Protein AF-A0AAW6ELV4-F1 (afdb_monomer)

Solvent-accessible surface area (backbone atoms only — not comparable to full-atom values): 6110 Å² total; per-residue (Å²): 134,74,73,68,63,58,59,57,54,64,64,67,69,55,87,86,68,94,67,94,64,102,59,66,62,65,60,56,50,49,55,52,48,55,55,52,48,54,53,52,52,49,48,41,59,71,45,50,44,52,53,51,45,54,54,43,51,51,52,42,54,51,45,51,53,47,37,53,52,38,36,75,74,69,73,50,74,71,57,65,68,49,52,54,46,51,53,50,43,54,48,55,71,48,40,73,75,54,62,64,75,79,104

Radius of gyration: 25.51 Å; Cα contacts (8 Å, |Δi|>4): 32; chains: 1; bounding box: 43×53×67 Å

Structure (mmCIF, N/CA/C/O backbone):
data_AF-A0AAW6ELV4-F1
#
_entry.id   AF-A0AAW6ELV4-F1
#
loop_
_atom_site.group_PDB
_atom_site.id
_atom_site.type_symbol
_atom_site.label_atom_id
_atom_site.label_alt_id
_atom_site.label_comp_id
_atom_site.label_asym_id
_atom_site.label_entity_id
_atom_site.label_seq_id
_atom_site.pdbx_PDB_ins_code
_atom_site.Cartn_x
_atom_site.Cartn_y
_atom_site.Cartn_z
_atom_site.occupancy
_atom_site.B_iso_or_equiv
_atom_site.auth_seq_id
_atom_site.auth_comp_id
_atom_site.auth_asym_id
_atom_site.auth_atom_id
_atom_site.pdbx_PDB_model_num
ATOM 1 N N . MET A 1 1 ? 10.305 -42.358 -22.512 1.00 48.28 1 MET A N 1
ATOM 2 C CA . MET A 1 1 ? 10.846 -41.804 -23.776 1.00 48.28 1 MET A CA 1
ATOM 3 C C . MET A 1 1 ? 10.240 -40.445 -24.180 1.00 48.28 1 MET A C 1
ATOM 5 O O . MET A 1 1 ? 10.625 -39.919 -25.208 1.00 48.28 1 MET A O 1
ATOM 9 N N . ALA A 1 2 ? 9.362 -39.809 -23.387 1.00 40.16 2 ALA A N 1
ATOM 10 C CA . ALA A 1 2 ? 8.794 -38.494 -23.743 1.00 40.16 2 ALA A CA 1
ATOM 11 C C . ALA A 1 2 ? 9.572 -37.279 -23.184 1.00 40.16 2 ALA A C 1
ATOM 13 O O . ALA A 1 2 ? 9.427 -36.174 -23.689 1.00 40.16 2 ALA A O 1
ATOM 14 N N . ALA A 1 3 ? 10.433 -37.466 -22.175 1.00 46.75 3 ALA A N 1
ATOM 15 C CA . ALA A 1 3 ? 11.111 -36.353 -21.496 1.00 46.75 3 ALA A CA 1
ATOM 16 C C . ALA A 1 3 ? 12.354 -35.804 -22.232 1.00 46.75 3 ALA A C 1
ATOM 18 O O . ALA A 1 3 ? 12.799 -34.702 -21.934 1.00 46.75 3 ALA A O 1
ATOM 19 N N . ALA A 1 4 ? 12.904 -36.535 -23.210 1.00 50.50 4 ALA A N 1
ATOM 20 C CA . ALA A 1 4 ? 14.104 -36.109 -23.941 1.00 50.50 4 ALA A CA 1
ATOM 21 C C . ALA A 1 4 ? 13.807 -35.120 -25.086 1.00 50.50 4 ALA A C 1
ATOM 23 O O . ALA A 1 4 ? 14.678 -34.346 -25.470 1.00 50.50 4 ALA A O 1
ATOM 24 N N . PHE A 1 5 ? 12.571 -35.096 -25.602 1.00 49.72 5 PHE A N 1
ATOM 25 C CA . PHE A 1 5 ? 12.185 -34.208 -26.706 1.00 49.72 5 PHE A CA 1
ATOM 26 C C . PHE A 1 5 ? 11.805 -32.791 -26.247 1.00 49.72 5 PHE A C 1
ATOM 28 O O . PHE A 1 5 ? 11.888 -31.857 -27.038 1.00 49.72 5 PHE A O 1
ATOM 35 N N . ALA A 1 6 ? 11.463 -32.599 -24.967 1.00 52.34 6 ALA A N 1
ATOM 36 C CA . ALA A 1 6 ? 11.166 -31.273 -24.418 1.00 52.34 6 ALA A CA 1
ATOM 37 C C . ALA A 1 6 ? 12.440 -30.436 -24.191 1.00 52.34 6 ALA A C 1
ATOM 39 O O . ALA A 1 6 ? 12.458 -29.241 -24.474 1.00 5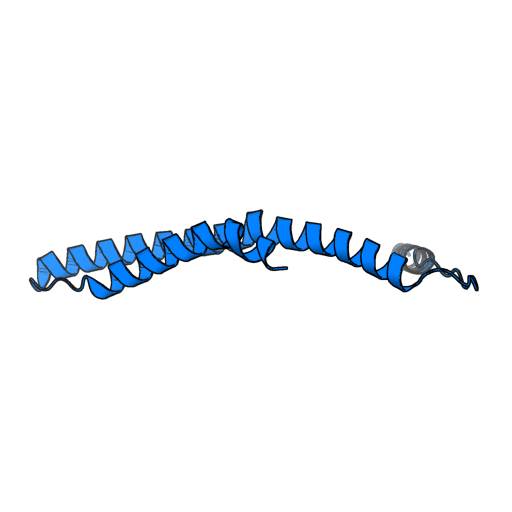2.34 6 ALA A O 1
ATOM 40 N N . GLY A 1 7 ? 13.535 -31.068 -23.747 1.00 47.97 7 GLY A N 1
ATOM 41 C CA . GLY A 1 7 ? 14.812 -30.382 -23.507 1.00 47.97 7 GLY A CA 1
ATOM 42 C C . GLY A 1 7 ? 15.498 -29.890 -24.786 1.00 47.97 7 GLY A C 1
ATOM 43 O O . GLY A 1 7 ? 16.100 -28.819 -24.788 1.00 47.97 7 GLY A O 1
ATOM 44 N N . ALA A 1 8 ? 15.354 -30.630 -25.891 1.00 52.75 8 ALA A N 1
ATOM 45 C CA . ALA A 1 8 ? 15.920 -30.254 -27.188 1.00 52.75 8 ALA A CA 1
ATOM 46 C C . ALA A 1 8 ? 15.237 -29.013 -27.793 1.00 52.75 8 ALA A C 1
ATOM 48 O O . ALA A 1 8 ? 15.899 -28.199 -28.434 1.00 52.75 8 ALA A O 1
ATOM 49 N N . PHE A 1 9 ? 13.937 -28.822 -27.536 1.00 50.09 9 PHE A N 1
ATOM 50 C CA . PHE A 1 9 ? 13.197 -27.650 -28.014 1.00 50.09 9 PHE A CA 1
ATOM 51 C C . PHE A 1 9 ? 13.554 -26.375 -27.233 1.00 50.09 9 PHE A C 1
ATOM 53 O O . PHE A 1 9 ? 13.615 -25.294 -27.814 1.00 50.09 9 PHE A O 1
ATOM 60 N N . CYS A 1 10 ? 13.871 -26.497 -25.938 1.00 52.06 10 CYS A N 1
ATOM 61 C CA . CYS A 1 10 ? 14.308 -25.364 -25.114 1.00 52.06 10 CYS A CA 1
ATOM 62 C C . CYS A 1 10 ? 15.727 -24.874 -25.452 1.00 52.06 10 CYS A C 1
ATOM 64 O O . CYS A 1 10 ? 16.016 -23.696 -25.262 1.00 52.06 10 CYS A O 1
ATOM 66 N N . PHE A 1 11 ? 16.605 -25.739 -25.975 1.00 49.88 11 PHE A N 1
ATOM 67 C CA . PHE A 1 11 ? 17.950 -25.333 -26.410 1.00 49.88 11 PHE A CA 1
ATOM 68 C C . PHE A 1 11 ? 17.970 -24.781 -27.846 1.00 49.88 11 PHE A C 1
ATOM 70 O O . PHE A 1 11 ? 18.794 -23.932 -28.170 1.00 49.88 11 PHE A O 1
ATOM 77 N N . ALA A 1 12 ? 17.026 -25.203 -28.695 1.00 53.50 12 ALA A N 1
ATOM 78 C CA . ALA A 1 12 ? 16.852 -24.676 -30.051 1.00 53.50 12 ALA A CA 1
ATOM 79 C C . ALA A 1 12 ? 16.223 -23.267 -30.094 1.00 53.50 12 ALA A C 1
ATOM 81 O O . ALA A 1 12 ? 16.270 -22.607 -31.128 1.00 53.50 12 ALA A O 1
ATOM 82 N N . ALA A 1 13 ? 15.647 -22.799 -28.980 1.00 52.81 13 ALA A N 1
ATOM 83 C CA . ALA A 1 13 ? 15.015 -21.484 -28.860 1.00 52.81 13 ALA A CA 1
ATOM 84 C C . ALA A 1 13 ? 15.947 -20.388 -28.304 1.00 52.81 13 ALA A C 1
ATOM 86 O O . ALA A 1 13 ? 15.495 -19.278 -28.023 1.00 52.81 13 ALA A O 1
ATOM 87 N N . MET A 1 14 ? 17.246 -20.667 -28.148 1.00 60.38 14 MET A N 1
ATOM 88 C CA . MET A 1 14 ? 18.243 -19.608 -27.997 1.00 60.38 14 MET A CA 1
ATOM 89 C C . MET A 1 14 ? 18.545 -19.044 -29.391 1.00 60.38 14 MET A C 1
ATOM 91 O O . MET A 1 14 ? 18.972 -19.813 -30.252 1.00 60.38 14 MET A O 1
ATOM 95 N N . PRO A 1 15 ? 18.367 -17.738 -29.658 1.00 57.44 15 PRO A N 1
ATOM 96 C CA . PRO A 1 15 ? 18.837 -17.157 -30.906 1.00 57.44 15 PRO A CA 1
ATOM 97 C C . PRO A 1 15 ? 20.372 -17.128 -30.885 1.00 57.44 15 PRO A C 1
ATOM 99 O O . PRO A 1 15 ? 21.001 -16.177 -30.426 1.00 57.44 15 PRO A O 1
ATOM 102 N N . THR A 1 16 ? 20.996 -18.200 -31.368 1.00 55.84 16 THR A N 1
ATOM 103 C CA . THR A 1 16 ? 22.419 -18.254 -31.705 1.00 55.84 16 THR A CA 1
ATOM 104 C C . THR A 1 16 ? 22.629 -17.590 -33.060 1.00 55.84 16 THR A C 1
ATOM 106 O O . THR A 1 16 ? 22.855 -18.229 -34.081 1.00 55.84 16 THR A O 1
ATOM 109 N N . THR A 1 17 ? 22.562 -16.263 -33.073 1.00 46.78 17 THR A N 1
ATOM 110 C CA . THR A 1 17 ? 23.041 -15.452 -34.196 1.00 46.78 17 THR A CA 1
ATOM 111 C C . THR A 1 17 ? 24.284 -14.695 -33.765 1.00 46.78 17 THR A C 1
ATOM 113 O O . THR A 1 17 ? 24.207 -13.607 -33.201 1.00 46.78 17 THR A O 1
ATOM 116 N N . THR A 1 18 ? 25.452 -15.264 -34.060 1.00 49.38 18 THR A N 1
ATOM 117 C CA . THR A 1 18 ? 26.690 -14.492 -34.191 1.00 49.38 18 THR A CA 1
ATOM 118 C C . THR A 1 18 ? 26.607 -13.687 -35.484 1.00 49.38 18 THR A C 1
ATOM 120 O O . THR A 1 18 ? 27.015 -14.154 -36.546 1.00 49.38 18 THR A O 1
ATOM 123 N N . ALA A 1 19 ? 26.038 -12.487 -35.405 1.00 39.38 19 ALA A N 1
ATOM 124 C CA . ALA A 1 19 ? 26.094 -11.501 -36.472 1.00 39.38 19 ALA A CA 1
ATOM 125 C C . ALA A 1 19 ? 26.967 -10.340 -35.992 1.00 39.38 19 ALA A C 1
ATOM 127 O O . ALA A 1 19 ? 26.578 -9.572 -35.114 1.00 39.38 19 ALA A O 1
ATOM 128 N N . TYR A 1 20 ? 28.165 -10.223 -36.563 1.00 49.25 20 TYR A N 1
ATOM 129 C CA . TYR A 1 20 ? 28.902 -8.967 -36.532 1.00 49.25 20 TYR A CA 1
ATOM 130 C C . TYR A 1 20 ? 28.037 -7.908 -37.220 1.00 49.25 20 TYR A C 1
ATOM 132 O O . TYR A 1 20 ? 27.820 -7.968 -38.428 1.00 49.25 20 TYR A O 1
ATOM 140 N N . ALA A 1 21 ? 27.550 -6.939 -36.453 1.00 42.88 21 ALA A N 1
ATOM 141 C CA . ALA A 1 21 ? 26.982 -5.714 -36.980 1.00 42.88 21 ALA A CA 1
ATOM 142 C C . ALA A 1 21 ? 27.495 -4.561 -36.121 1.00 42.88 21 ALA A C 1
ATOM 144 O O . ALA A 1 21 ? 27.271 -4.516 -34.915 1.00 42.88 21 ALA A O 1
ATOM 145 N N . SER A 1 22 ? 28.204 -3.637 -36.762 1.00 52.78 22 SER A N 1
ATOM 146 C CA . SER A 1 22 ? 28.444 -2.285 -36.266 1.00 52.78 22 SER A CA 1
ATOM 147 C C . SER A 1 22 ? 27.087 -1.584 -36.107 1.00 52.78 22 SER A C 1
ATOM 149 O O . SER A 1 22 ? 26.661 -0.847 -36.992 1.00 52.78 22 SER A O 1
ATOM 151 N N . GLY A 1 23 ? 26.360 -1.896 -35.038 1.00 53.09 23 GLY A N 1
ATOM 152 C CA . GLY A 1 23 ? 24.997 -1.445 -34.784 1.00 53.09 23 GLY A CA 1
ATOM 153 C C . GLY A 1 23 ? 24.900 -0.914 -33.366 1.00 53.09 23 GLY A C 1
ATOM 154 O O . GLY A 1 23 ? 25.490 -1.488 -32.458 1.00 53.09 23 GLY A O 1
ATOM 155 N N . ASP A 1 24 ? 24.209 0.207 -33.203 1.00 67.00 24 ASP A N 1
ATOM 156 C CA . ASP A 1 24 ? 24.049 0.955 -31.960 1.00 67.00 24 ASP A CA 1
ATOM 157 C C . ASP A 1 24 ? 23.558 0.071 -30.795 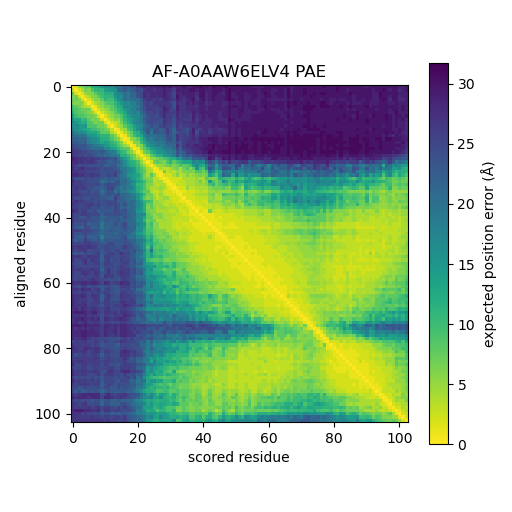1.00 67.00 24 ASP A C 1
ATOM 159 O O . ASP A 1 24 ? 22.362 -0.095 -30.543 1.00 67.00 24 ASP A O 1
ATOM 163 N N . VAL A 1 25 ? 24.514 -0.526 -30.080 1.00 63.19 25 VAL A N 1
ATOM 164 C CA . VAL A 1 25 ? 24.263 -1.355 -28.898 1.00 63.19 25 VAL A CA 1
ATOM 165 C C . VAL A 1 25 ? 23.572 -0.518 -27.820 1.00 63.19 25 VAL A C 1
ATOM 167 O O . VAL A 1 25 ? 22.745 -1.045 -27.079 1.00 63.19 25 VAL A O 1
ATOM 170 N N . ALA A 1 26 ? 23.838 0.793 -27.769 1.00 66.25 26 ALA A N 1
ATOM 171 C CA . ALA A 1 26 ? 23.174 1.695 -26.837 1.00 66.25 26 ALA A CA 1
ATOM 172 C C . ALA A 1 26 ? 21.680 1.832 -27.172 1.00 66.25 26 ALA A C 1
ATOM 174 O O . ALA A 1 26 ? 20.850 1.673 -26.281 1.00 66.25 26 ALA A O 1
ATOM 175 N N . GLY A 1 27 ? 21.318 1.995 -28.446 1.00 71.88 27 GLY A N 1
ATOM 176 C CA . GLY A 1 27 ? 19.924 2.035 -28.900 1.00 71.88 27 GLY A CA 1
ATOM 177 C C . GLY A 1 27 ? 19.143 0.743 -28.625 1.00 71.88 27 GLY A C 1
ATOM 178 O O . GLY A 1 27 ? 18.004 0.789 -28.146 1.00 71.88 27 GLY A O 1
ATOM 179 N N . ALA A 1 28 ? 19.763 -0.423 -28.841 1.00 74.62 28 ALA A N 1
ATOM 180 C CA . ALA A 1 28 ? 19.147 -1.719 -28.532 1.00 74.62 28 ALA A CA 1
ATOM 181 C C . ALA A 1 28 ? 18.936 -1.926 -27.017 1.00 74.62 28 ALA A C 1
ATOM 183 O O . ALA A 1 28 ? 17.882 -2.416 -26.587 1.00 74.62 28 ALA A O 1
ATOM 184 N N . VAL A 1 29 ? 19.904 -1.503 -26.196 1.00 76.44 29 VAL A N 1
ATOM 185 C CA . VAL A 1 29 ? 19.799 -1.529 -24.729 1.00 76.44 29 VAL A CA 1
ATOM 186 C C . VAL A 1 29 ? 18.725 -0.552 -24.242 1.00 76.44 29 VAL A C 1
ATOM 188 O O . VAL A 1 29 ? 17.889 -0.942 -23.428 1.00 76.44 29 VAL A O 1
ATOM 191 N N . THR A 1 30 ? 18.659 0.670 -24.778 1.00 77.50 30 THR A N 1
ATOM 192 C CA . THR A 1 30 ? 17.631 1.663 -24.423 1.00 77.50 30 THR A CA 1
ATOM 193 C C . THR A 1 30 ? 16.221 1.190 -24.783 1.00 77.50 30 THR A C 1
ATOM 195 O O . THR A 1 30 ? 15.302 1.334 -23.977 1.00 77.50 30 THR A O 1
ATOM 198 N N . SER A 1 31 ? 16.027 0.566 -25.948 1.00 75.12 31 SER A N 1
ATOM 199 C CA . SER A 1 31 ? 14.718 0.025 -26.345 1.00 75.12 31 SER A CA 1
ATOM 200 C C . SER A 1 31 ? 14.271 -1.143 -25.453 1.00 75.12 31 SER A C 1
ATOM 202 O O . SER A 1 31 ? 13.100 -1.235 -25.065 1.00 75.12 31 SER A O 1
ATOM 204 N N . THR A 1 32 ? 15.210 -2.015 -25.074 1.00 80.00 32 THR A N 1
ATOM 205 C CA . THR A 1 32 ? 14.953 -3.119 -24.134 1.00 80.00 32 THR A CA 1
ATOM 206 C C . THR A 1 32 ? 14.630 -2.584 -22.737 1.00 80.00 32 THR A C 1
ATOM 208 O O . THR A 1 32 ? 13.662 -3.023 -22.115 1.00 80.00 32 THR A O 1
ATOM 211 N N . TRP A 1 33 ? 15.377 -1.579 -22.271 1.00 81.75 33 TRP A N 1
ATOM 212 C CA . TRP A 1 33 ? 15.142 -0.901 -20.996 1.00 81.75 33 TRP A CA 1
ATOM 213 C C . TRP A 1 33 ? 13.766 -0.235 -20.937 1.00 81.75 33 TRP A C 1
ATOM 215 O O . TRP A 1 33 ? 13.043 -0.427 -19.965 1.00 81.75 33 TRP A O 1
ATOM 225 N N . ASN A 1 34 ? 13.355 0.482 -21.986 1.00 80.12 34 ASN A N 1
ATOM 226 C CA . ASN A 1 34 ? 12.040 1.129 -22.037 1.00 80.12 34 ASN A CA 1
ATOM 227 C C . ASN A 1 34 ? 10.887 0.111 -21.973 1.00 80.12 34 ASN A C 1
ATOM 229 O O . ASN A 1 34 ? 9.896 0.338 -21.275 1.00 80.12 34 ASN A O 1
ATOM 233 N N . THR A 1 35 ? 11.039 -1.038 -22.638 1.00 79.31 35 THR A N 1
ATOM 234 C CA . THR A 1 35 ? 10.046 -2.125 -22.602 1.00 79.31 35 THR A CA 1
ATOM 235 C C . THR A 1 35 ? 9.973 -2.770 -21.215 1.00 79.31 35 THR A C 1
ATOM 237 O O . THR A 1 35 ? 8.886 -2.913 -20.651 1.00 79.31 35 THR A O 1
ATOM 240 N N . ALA A 1 36 ? 11.124 -3.100 -20.623 1.00 78.25 36 ALA A N 1
ATOM 241 C CA . ALA A 1 36 ? 11.198 -3.678 -19.282 1.00 78.25 36 ALA A CA 1
ATOM 242 C C . ALA A 1 36 ? 10.683 -2.704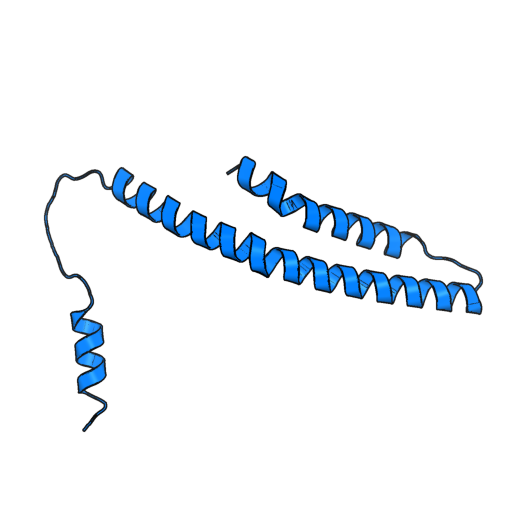 -18.204 1.00 78.25 36 ALA A C 1
ATOM 244 O O . ALA A 1 36 ? 9.924 -3.099 -17.318 1.00 78.25 36 ALA A O 1
ATOM 245 N N . ARG A 1 37 ? 11.019 -1.411 -18.313 1.00 81.31 37 ARG A N 1
ATOM 246 C CA . ARG A 1 37 ? 10.525 -0.344 -17.429 1.00 81.31 37 ARG A CA 1
ATOM 247 C C . ARG A 1 37 ? 9.002 -0.275 -17.448 1.00 81.31 37 ARG A C 1
ATOM 249 O O . ARG A 1 37 ? 8.400 -0.218 -16.381 1.00 81.31 37 ARG A O 1
ATOM 256 N N . SER A 1 38 ? 8.373 -0.312 -18.624 1.00 82.25 38 SER A N 1
ATOM 257 C CA . SER A 1 38 ? 6.908 -0.270 -18.745 1.00 82.25 38 SER A CA 1
ATOM 258 C C . SER A 1 38 ? 6.227 -1.415 -17.982 1.00 82.25 38 SER A C 1
ATOM 260 O O . SER A 1 38 ? 5.250 -1.190 -17.263 1.00 82.25 38 SER A O 1
ATOM 262 N N . GLN A 1 39 ? 6.785 -2.626 -18.056 1.00 81.00 39 GLN A N 1
ATOM 263 C CA . GLN A 1 39 ? 6.276 -3.774 -17.304 1.00 81.00 39 GLN A CA 1
ATOM 264 C C . GLN A 1 39 ? 6.440 -3.600 -15.791 1.00 81.00 39 GLN A C 1
ATOM 266 O O . GLN A 1 39 ? 5.490 -3.844 -15.047 1.00 81.00 39 GLN A O 1
ATOM 271 N N . ILE A 1 40 ? 7.606 -3.136 -15.333 1.00 85.94 40 ILE A N 1
ATOM 272 C CA . ILE A 1 40 ? 7.867 -2.902 -13.905 1.00 85.94 40 ILE A CA 1
ATOM 273 C C . ILE A 1 40 ? 6.904 -1.844 -13.355 1.00 85.94 40 ILE A C 1
ATOM 275 O O . ILE A 1 40 ? 6.272 -2.069 -12.325 1.00 85.94 40 ILE A O 1
ATOM 279 N N . VAL A 1 41 ? 6.732 -0.731 -14.072 1.00 85.38 41 VAL A N 1
ATOM 280 C CA . VAL A 1 41 ? 5.788 0.339 -13.707 1.00 85.38 41 VAL A CA 1
ATOM 281 C C . VAL A 1 41 ? 4.368 -0.211 -13.594 1.00 85.38 41 VAL A C 1
ATOM 283 O O . VAL A 1 41 ? 3.673 0.064 -12.617 1.00 85.38 41 VAL A O 1
ATOM 286 N N . SER A 1 42 ? 3.947 -1.023 -14.567 1.00 88.38 42 SER A N 1
ATOM 287 C CA . SER A 1 42 ? 2.618 -1.635 -14.580 1.00 88.38 42 SER A CA 1
ATOM 288 C C . SER A 1 42 ? 2.390 -2.545 -13.371 1.00 88.38 42 SER A C 1
ATOM 290 O O . SER A 1 42 ? 1.380 -2.401 -12.685 1.00 88.38 42 SER A O 1
ATOM 292 N N . VAL A 1 43 ? 3.324 -3.447 -13.061 1.00 90.38 43 VAL A N 1
ATOM 293 C CA . VAL A 1 43 ? 3.187 -4.366 -11.916 1.00 90.38 43 VAL A CA 1
ATOM 294 C C . VAL A 1 43 ? 3.198 -3.601 -10.594 1.00 90.38 43 VAL A C 1
ATOM 296 O O . VAL A 1 43 ? 2.401 -3.885 -9.700 1.00 90.38 43 VAL A O 1
ATOM 299 N N . VAL A 1 44 ? 4.069 -2.602 -10.466 1.00 90.31 44 VAL A N 1
ATOM 300 C CA . VAL A 1 44 ? 4.173 -1.811 -9.240 1.00 90.31 44 VAL A CA 1
ATOM 301 C C . VAL A 1 44 ? 2.900 -0.990 -9.001 1.00 90.31 44 VAL A C 1
ATOM 303 O O . VAL A 1 44 ? 2.364 -1.024 -7.894 1.00 90.31 44 VAL A O 1
ATOM 306 N N . ASN A 1 45 ? 2.359 -0.337 -10.033 1.00 89.81 45 ASN A N 1
ATOM 307 C CA . ASN A 1 45 ? 1.134 0.463 -9.925 1.00 89.81 45 ASN A CA 1
ATOM 308 C C . ASN A 1 45 ? -0.134 -0.377 -9.748 1.00 89.81 45 ASN A C 1
ATOM 310 O O . ASN A 1 45 ? -1.023 0.035 -9.011 1.00 89.81 45 ASN A O 1
ATOM 314 N N . ASN A 1 46 ? -0.221 -1.545 -10.388 1.00 89.50 46 ASN A N 1
ATOM 315 C CA . ASN A 1 46 ? -1.443 -2.354 -10.366 1.00 89.50 46 ASN A CA 1
ATOM 316 C C . ASN A 1 46 ? -1.465 -3.437 -9.278 1.00 89.50 46 ASN A C 1
ATOM 318 O O . ASN A 1 46 ? -2.539 -3.941 -8.965 1.00 89.50 46 ASN A O 1
ATOM 322 N N . VAL A 1 47 ? -0.317 -3.824 -8.713 1.00 91.25 47 VAL A N 1
ATOM 323 C CA . VAL A 1 47 ? -0.242 -4.921 -7.729 1.00 91.25 47 VAL A CA 1
ATOM 324 C C . VAL A 1 47 ? 0.446 -4.479 -6.449 1.00 91.25 47 VAL A C 1
ATOM 326 O O . VAL A 1 47 ? -0.132 -4.605 -5.374 1.00 91.25 47 VAL A O 1
ATOM 329 N N . VAL A 1 48 ? 1.662 -3.937 -6.542 1.00 91.06 48 VAL A N 1
ATOM 330 C CA . VAL A 1 48 ? 2.475 -3.658 -5.346 1.00 91.06 48 VAL A CA 1
ATOM 331 C C . VAL A 1 48 ? 1.865 -2.537 -4.507 1.00 91.06 48 VAL A C 1
ATOM 333 O O . VAL A 1 48 ? 1.653 -2.729 -3.310 1.00 91.06 48 VAL A O 1
ATOM 336 N N . PHE A 1 49 ? 1.540 -1.395 -5.121 1.00 89.38 49 PHE A N 1
ATOM 337 C CA . PHE A 1 49 ? 0.907 -0.282 -4.410 1.00 89.38 49 PHE A CA 1
ATOM 338 C C . PHE A 1 49 ? -0.468 -0.665 -3.832 1.00 89.38 49 PHE A C 1
ATOM 340 O O . PHE A 1 49 ? -0.663 -0.450 -2.636 1.00 89.38 49 PHE A O 1
ATOM 347 N N . PRO A 1 50 ? -1.381 -1.313 -4.587 1.00 91.00 50 PRO A N 1
ATOM 348 C CA . PRO A 1 50 ? -2.645 -1.800 -4.033 1.00 91.00 50 PRO A CA 1
ATOM 349 C C . PRO A 1 50 ? -2.482 -2.806 -2.889 1.00 91.00 50 PRO A C 1
ATOM 351 O O . PRO A 1 50 ? -3.198 -2.720 -1.895 1.00 91.00 50 PRO A O 1
ATOM 354 N N . CYS A 1 51 ? -1.530 -3.741 -2.971 1.00 91.88 51 CYS A N 1
ATOM 355 C CA . CYS A 1 51 ? -1.271 -4.673 -1.871 1.00 91.88 51 CYS A CA 1
ATOM 356 C C . CYS A 1 51 ? -0.820 -3.952 -0.591 1.00 91.88 51 CYS A C 1
ATOM 358 O O . CYS A 1 51 ? -1.277 -4.307 0.497 1.00 91.88 51 CYS A O 1
ATOM 360 N N . LEU A 1 52 ? 0.052 -2.945 -0.706 1.00 91.62 52 LEU A N 1
ATOM 361 C CA . LEU A 1 52 ? 0.489 -2.140 0.439 1.00 91.62 52 LEU A CA 1
ATOM 362 C C . LEU A 1 52 ? -0.664 -1.326 1.035 1.00 91.62 52 LEU A C 1
ATOM 364 O O . LEU A 1 52 ? -0.815 -1.301 2.257 1.00 91.62 52 LEU A O 1
ATOM 368 N N . ASP A 1 53 ? -1.491 -0.717 0.184 1.00 90.94 53 ASP A N 1
ATOM 369 C CA . ASP A 1 53 ? -2.655 0.064 0.607 1.00 90.94 53 ASP A CA 1
ATOM 370 C C . ASP A 1 53 ? -3.664 -0.803 1.377 1.00 90.94 53 ASP A C 1
ATOM 372 O O . ASP A 1 53 ? -4.096 -0.438 2.467 1.00 90.94 53 ASP A O 1
ATOM 376 N N . VAL A 1 54 ? -3.947 -2.022 0.903 1.00 92.69 54 VAL A N 1
ATOM 377 C CA . VAL A 1 54 ? -4.839 -2.961 1.605 1.00 92.69 54 VAL A CA 1
ATOM 378 C C . VAL A 1 54 ? -4.300 -3.333 2.991 1.00 92.69 54 VAL A C 1
ATOM 380 O O . VAL A 1 54 ? -5.060 -3.341 3.962 1.00 92.69 54 VAL A O 1
ATOM 383 N N . ILE A 1 55 ? -3.000 -3.616 3.120 1.00 92.06 55 ILE A N 1
ATOM 384 C CA . ILE A 1 55 ? -2.391 -3.950 4.420 1.00 92.06 55 ILE A CA 1
ATOM 385 C C . ILE A 1 55 ? -2.486 -2.756 5.379 1.00 92.06 55 ILE A C 1
ATOM 387 O O . ILE A 1 55 ? -2.886 -2.921 6.534 1.00 92.06 55 ILE A O 1
ATOM 391 N N . LEU A 1 56 ? -2.156 -1.552 4.907 1.00 91.06 56 LEU A N 1
ATOM 392 C CA . LEU A 1 56 ? -2.230 -0.324 5.702 1.00 91.06 56 LEU A CA 1
ATOM 393 C C . LEU A 1 56 ? -3.671 0.013 6.104 1.00 91.06 56 LEU A C 1
ATOM 395 O O . LEU A 1 56 ? -3.910 0.359 7.263 1.00 91.06 56 LEU A O 1
ATOM 399 N N . ALA A 1 57 ? -4.634 -0.148 5.198 1.00 90.38 57 ALA A N 1
ATOM 400 C CA . ALA A 1 57 ? -6.051 0.066 5.469 1.00 90.38 57 ALA A CA 1
ATOM 401 C C . ALA A 1 57 ? -6.563 -0.893 6.552 1.00 90.38 57 ALA A C 1
ATOM 403 O O . ALA A 1 57 ? -7.208 -0.463 7.511 1.00 90.38 57 ALA A O 1
ATOM 404 N N . VAL A 1 58 ? -6.224 -2.184 6.464 1.00 92.06 58 VAL A N 1
ATOM 405 C CA . VAL A 1 58 ? -6.587 -3.170 7.496 1.00 92.06 58 VAL A CA 1
ATOM 406 C C . VAL A 1 58 ? -5.958 -2.807 8.845 1.00 92.06 58 VAL A C 1
ATOM 408 O O . VAL A 1 58 ? -6.651 -2.825 9.865 1.00 92.06 58 VAL A O 1
ATOM 411 N N . LEU A 1 59 ? -4.680 -2.414 8.871 1.00 90.12 59 LEU A N 1
ATOM 412 C CA . LEU A 1 59 ? -4.011 -1.967 10.099 1.00 90.12 59 LEU A CA 1
ATOM 413 C C . LEU A 1 59 ? -4.669 -0.720 10.701 1.00 90.12 59 LEU A C 1
ATOM 415 O O . LEU A 1 59 ? -4.785 -0.627 11.925 1.00 90.12 59 LEU A O 1
ATOM 419 N N . LEU A 1 60 ? -5.142 0.207 9.867 1.00 89.56 60 LEU A N 1
ATOM 420 C CA . LEU A 1 60 ? -5.870 1.394 10.303 1.00 89.56 60 LEU A CA 1
ATOM 421 C C . LEU A 1 60 ? -7.198 1.021 10.973 1.00 89.56 60 LEU A C 1
ATOM 423 O O . LEU A 1 60 ? -7.464 1.483 12.082 1.00 89.56 60 LEU A O 1
ATOM 427 N N . PHE A 1 61 ? -7.994 0.133 10.373 1.00 87.94 61 PHE A N 1
ATOM 428 C CA . PHE A 1 61 ? -9.247 -0.330 10.981 1.00 87.94 61 PHE A CA 1
ATOM 429 C C . PHE A 1 61 ? -9.020 -1.070 12.303 1.00 87.94 61 PHE A C 1
ATOM 431 O O . PHE A 1 61 ? -9.728 -0.819 13.280 1.00 87.94 61 PHE A O 1
ATOM 438 N N . VAL A 1 62 ? -8.002 -1.932 12.370 1.00 90.44 62 VAL A N 1
ATOM 439 C CA . VAL A 1 62 ? -7.637 -2.637 13.607 1.00 90.44 62 VAL A CA 1
ATOM 440 C C . VAL A 1 62 ? -7.206 -1.650 14.694 1.00 90.44 62 VAL A C 1
ATOM 442 O O . VAL A 1 62 ? -7.646 -1.770 15.838 1.00 90.44 62 VAL A O 1
ATOM 445 N N . LYS A 1 63 ? -6.387 -0.645 14.358 1.00 88.88 63 LYS A N 1
ATOM 446 C CA . LYS A 1 63 ? -5.939 0.372 15.320 1.00 88.88 63 LYS A CA 1
ATOM 447 C C . LYS A 1 63 ? -7.065 1.290 15.775 1.00 88.88 63 LYS A C 1
ATOM 449 O O . LYS A 1 63 ? -7.109 1.608 16.957 1.00 88.88 63 LYS A O 1
ATOM 454 N N . ILE A 1 64 ? -8.000 1.651 14.899 1.00 87.19 64 ILE A N 1
ATOM 455 C CA . ILE A 1 64 ? -9.201 2.401 15.289 1.00 87.19 64 ILE A CA 1
ATOM 456 C C . ILE A 1 64 ? -10.078 1.567 16.235 1.00 87.19 64 ILE A C 1
ATOM 458 O O . ILE A 1 64 ? -10.553 2.087 17.244 1.00 87.19 64 ILE A O 1
ATOM 462 N N . GLY A 1 65 ? -10.252 0.270 15.961 1.00 85.25 65 GLY A N 1
ATOM 463 C CA . GLY A 1 65 ? -10.984 -0.643 16.844 1.00 85.25 65 GLY A CA 1
ATOM 464 C C . GLY A 1 65 ? -10.324 -0.813 18.217 1.00 85.25 65 GLY A C 1
ATOM 465 O O . GLY A 1 65 ? -11.009 -0.774 19.239 1.00 85.25 65 GLY A O 1
ATOM 466 N N . ALA A 1 66 ? -8.994 -0.939 18.254 1.00 84.25 66 ALA A N 1
ATOM 467 C CA . ALA A 1 66 ? -8.223 -0.981 19.496 1.00 84.25 66 ALA A CA 1
ATOM 468 C C . ALA A 1 66 ? -8.326 0.344 20.269 1.00 84.25 66 ALA A C 1
ATOM 470 O O . ALA A 1 66 ? -8.675 0.330 21.443 1.00 84.25 66 ALA A O 1
ATOM 471 N N . MET A 1 67 ? -8.162 1.483 19.588 1.00 81.44 67 MET A N 1
ATOM 472 C CA . MET A 1 67 ? -8.331 2.820 20.168 1.00 81.44 67 MET A CA 1
ATOM 473 C C . MET A 1 67 ? -9.730 3.004 20.775 1.00 81.44 67 MET A C 1
ATOM 475 O O . MET A 1 67 ? -9.864 3.571 21.856 1.00 81.44 67 MET A O 1
ATOM 479 N N . TYR A 1 68 ? -10.779 2.501 20.118 1.00 79.44 68 TYR A N 1
ATOM 480 C CA . TYR A 1 68 ? -12.138 2.530 20.661 1.00 79.44 68 TYR A CA 1
ATOM 481 C C . TYR A 1 68 ? -12.286 1.652 21.917 1.00 79.44 68 TYR A C 1
ATOM 483 O O . TYR A 1 68 ? -12.932 2.049 22.890 1.00 79.44 68 TYR A O 1
ATOM 491 N N . MET A 1 69 ? -11.676 0.464 21.921 1.00 80.94 69 MET A N 1
ATOM 492 C CA . MET A 1 69 ? -11.684 -0.434 23.079 1.00 80.94 69 MET A CA 1
ATOM 493 C C . MET A 1 69 ? -10.911 0.143 24.271 1.00 80.94 69 MET A C 1
ATOM 495 O O . MET A 1 69 ? -11.393 0.045 25.404 1.00 80.94 69 MET A O 1
ATOM 499 N N . ASP A 1 70 ? -9.766 0.774 24.021 1.00 76.94 70 ASP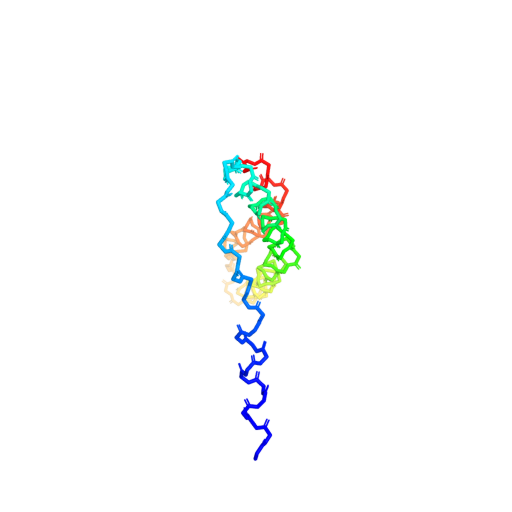 A N 1
ATOM 500 C CA . ASP A 1 70 ? -8.940 1.424 25.041 1.00 76.94 70 ASP A CA 1
ATOM 501 C C . ASP A 1 70 ? -9.612 2.690 25.578 1.00 76.94 70 ASP A C 1
ATOM 503 O O . ASP A 1 70 ? -9.652 2.892 26.795 1.00 76.94 70 ASP A O 1
ATOM 507 N N . TYR A 1 71 ? -10.286 3.463 24.718 1.00 76.69 71 TYR A N 1
ATOM 508 C CA . TYR A 1 71 ? -11.138 4.575 25.144 1.00 76.69 71 TYR A CA 1
ATOM 509 C C . TYR A 1 71 ? -12.231 4.115 26.115 1.00 76.69 71 TYR A C 1
ATOM 511 O O . TYR A 1 71 ? -12.442 4.738 27.157 1.00 76.69 71 TYR A O 1
ATOM 519 N N . ARG A 1 72 ? -12.895 2.988 25.821 1.00 77.69 72 ARG A N 1
ATOM 520 C CA . ARG A 1 72 ? -13.979 2.462 26.664 1.00 77.69 72 ARG A CA 1
ATOM 521 C C . ARG A 1 72 ? -13.493 1.906 28.010 1.00 77.69 72 ARG A C 1
ATOM 523 O O . ARG A 1 72 ? -14.274 1.877 28.957 1.00 77.69 72 ARG A O 1
ATOM 530 N N . LYS A 1 73 ? -12.254 1.411 28.101 1.00 73.12 73 LYS A N 1
ATOM 531 C CA . LYS A 1 73 ? -11.733 0.731 29.306 1.00 73.12 73 LYS A CA 1
ATOM 532 C C . LYS A 1 73 ? -10.837 1.604 30.177 1.00 73.12 73 LYS A C 1
ATOM 534 O O . LYS A 1 73 ? -10.883 1.483 31.397 1.00 73.12 73 LYS A O 1
ATOM 539 N N . HIS A 1 74 ? -10.022 2.450 29.562 1.00 72.00 74 HIS A N 1
ATOM 540 C CA . HIS A 1 74 ? -8.949 3.177 30.237 1.00 72.00 74 HIS A CA 1
ATOM 541 C C . HIS A 1 74 ? -9.140 4.698 30.195 1.00 72.00 74 HIS A C 1
ATOM 543 O O . HIS A 1 74 ? -8.419 5.413 30.886 1.00 72.00 74 HIS A O 1
ATOM 549 N N . GLY A 1 75 ? -10.104 5.211 29.416 1.00 67.50 75 GLY A N 1
ATOM 550 C CA . GLY A 1 75 ? -10.378 6.650 29.298 1.00 67.50 75 GLY A CA 1
ATOM 551 C C . GLY A 1 75 ? -9.253 7.456 28.635 1.00 67.50 75 GLY A C 1
ATOM 552 O O . GLY A 1 75 ? -9.353 8.676 28.537 1.00 67.50 75 GLY A O 1
ATOM 553 N N . GLN A 1 76 ? -8.196 6.789 28.165 1.00 64.50 76 GLN A N 1
ATOM 554 C CA . GLN A 1 76 ? -7.078 7.381 27.439 1.00 64.50 76 GLN A CA 1
ATOM 555 C C . GLN A 1 76 ? -7.185 7.011 25.961 1.00 64.50 76 GLN A C 1
ATOM 557 O O . GLN A 1 76 ? -7.432 5.856 25.621 1.00 64.50 76 GLN A O 1
ATOM 562 N N . ILE A 1 77 ? -7.023 8.006 25.086 1.00 72.69 77 ILE A N 1
ATOM 563 C CA . ILE A 1 77 ? -7.041 7.812 23.636 1.00 72.69 77 ILE A CA 1
ATOM 564 C C . ILE A 1 77 ? -5.636 8.047 23.103 1.00 72.69 77 ILE A C 1
ATOM 566 O O . ILE A 1 77 ? -5.163 9.182 23.047 1.00 72.69 77 ILE A O 1
ATOM 570 N N . GLU A 1 78 ? -4.984 6.982 22.656 1.00 73.00 78 GLU A N 1
ATOM 571 C CA . GLU A 1 78 ? -3.747 7.099 21.894 1.00 73.00 78 GLU A CA 1
ATOM 572 C C . GLU A 1 78 ? -4.085 7.358 20.422 1.00 73.00 78 GLU A C 1
ATOM 574 O O . GLU A 1 78 ? -4.299 6.441 19.632 1.00 73.00 78 GLU A O 1
ATOM 579 N N . TRP A 1 79 ? -4.158 8.638 20.052 1.00 80.00 79 TRP A N 1
ATOM 580 C CA . TRP A 1 79 ? -4.440 9.069 18.674 1.00 80.00 79 TRP A CA 1
ATOM 581 C C . TRP A 1 79 ? -3.218 8.967 17.748 1.00 80.00 79 TRP A C 1
ATOM 583 O O . TRP A 1 79 ? -3.353 8.833 16.531 1.00 80.00 79 TRP A O 1
ATOM 593 N N . THR A 1 80 ? -2.014 9.007 18.324 1.0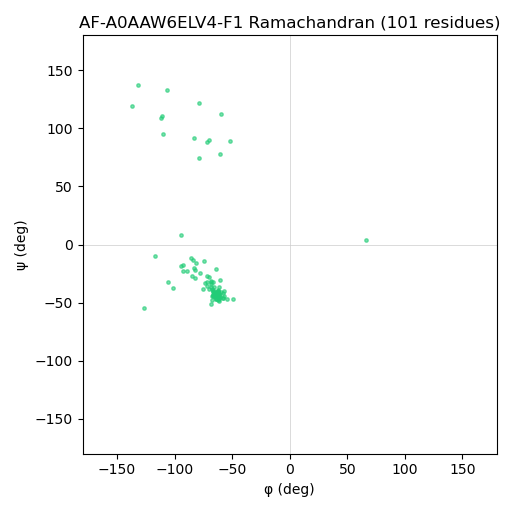0 85.50 80 THR A N 1
ATOM 594 C CA . THR A 1 80 ? -0.732 9.001 17.604 1.00 85.50 80 THR A CA 1
ATOM 595 C C . THR A 1 80 ? -0.578 7.819 16.636 1.00 85.50 80 THR A C 1
ATOM 597 O O . THR A 1 80 ? -0.232 8.053 15.477 1.00 85.50 80 THR A O 1
ATOM 600 N N . PRO A 1 81 ? -0.873 6.559 17.021 1.00 85.44 81 PRO A N 1
ATOM 601 C CA . PRO A 1 81 ? -0.729 5.415 16.120 1.00 85.44 81 PRO A CA 1
ATOM 602 C C . PRO A 1 81 ? -1.697 5.469 14.933 1.00 85.44 81 PRO A C 1
ATOM 604 O O . PRO A 1 81 ? -1.327 5.098 13.821 1.00 85.44 81 PRO A O 1
ATOM 607 N N . VAL A 1 82 ? -2.924 5.951 15.153 1.00 85.38 82 VAL A N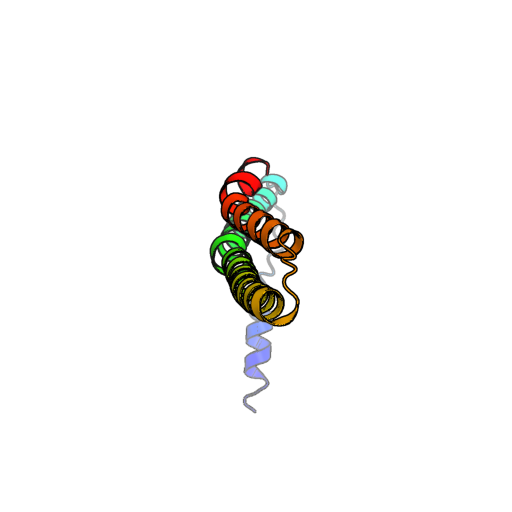 1
ATOM 608 C CA . VAL A 1 82 ? -3.936 6.089 14.095 1.00 85.38 82 VAL A CA 1
ATOM 609 C C . VAL A 1 82 ? -3.514 7.167 13.098 1.00 85.38 82 VAL A C 1
ATOM 611 O O . VAL A 1 82 ? -3.556 6.934 11.892 1.00 85.38 82 VAL A O 1
ATOM 614 N N . ALA A 1 83 ? -3.029 8.309 13.591 1.00 88.38 83 ALA A N 1
ATOM 615 C CA . ALA A 1 83 ? -2.563 9.405 12.747 1.00 88.38 83 ALA A CA 1
ATOM 616 C C . ALA A 1 83 ? -1.353 9.016 11.875 1.00 88.38 83 ALA A C 1
ATOM 618 O O . ALA A 1 83 ? -1.326 9.337 10.688 1.00 88.38 83 ALA A O 1
ATOM 619 N N . ILE A 1 84 ? -0.376 8.288 12.430 1.00 90.06 84 ILE A N 1
ATOM 620 C CA . ILE A 1 84 ? 0.821 7.855 11.687 1.00 90.06 84 ILE A CA 1
ATOM 621 C C . ILE A 1 84 ? 0.457 6.880 10.558 1.00 90.06 84 ILE A C 1
ATOM 623 O O . ILE A 1 84 ? 0.945 7.023 9.435 1.00 90.06 84 ILE A O 1
ATOM 627 N N . ILE A 1 85 ? -0.415 5.905 10.830 1.00 89.81 85 ILE A N 1
ATOM 628 C CA . ILE A 1 85 ? -0.845 4.926 9.819 1.00 89.81 85 ILE A CA 1
ATOM 629 C C . ILE A 1 85 ? -1.687 5.607 8.736 1.00 89.81 85 ILE A C 1
ATOM 631 O O . ILE A 1 85 ? -1.518 5.308 7.556 1.00 89.81 85 ILE A O 1
ATOM 635 N N . PHE A 1 86 ? -2.535 6.568 9.109 1.00 87.69 86 PHE A N 1
ATOM 636 C CA . PHE A 1 86 ? -3.317 7.343 8.146 1.00 87.69 86 PHE A CA 1
ATOM 637 C C . PHE A 1 86 ? -2.430 8.189 7.219 1.00 87.69 86 PHE A C 1
ATOM 639 O O . PHE A 1 86 ? -2.645 8.211 6.008 1.00 87.69 86 PHE A O 1
ATOM 646 N N . ALA A 1 87 ? -1.385 8.824 7.756 1.00 91.19 87 ALA A N 1
ATOM 647 C CA . ALA A 1 87 ? -0.403 9.541 6.945 1.00 91.19 87 ALA A CA 1
ATOM 648 C C . ALA A 1 87 ? 0.350 8.601 5.984 1.00 91.19 87 ALA A C 1
ATOM 650 O O . ALA A 1 87 ? 0.552 8.946 4.819 1.00 91.19 87 ALA A O 1
ATOM 651 N N . CYS A 1 88 ? 0.709 7.394 6.441 1.00 89.44 88 CYS A N 1
ATOM 652 C CA . CYS A 1 88 ? 1.327 6.379 5.583 1.00 89.44 88 CYS A CA 1
ATOM 653 C C . CYS A 1 88 ? 0.402 5.944 4.441 1.00 89.44 88 CYS A C 1
ATOM 655 O O . CYS A 1 88 ? 0.869 5.809 3.315 1.00 89.44 88 CYS A O 1
ATOM 657 N N . LEU A 1 89 ? -0.895 5.781 4.706 1.00 89.69 89 LEU A N 1
ATOM 658 C CA . LEU A 1 89 ? -1.884 5.409 3.693 1.00 89.69 89 LEU A CA 1
ATOM 659 C C . LEU A 1 89 ? -2.002 6.475 2.586 1.00 89.69 89 LEU A C 1
ATOM 661 O O . LEU A 1 89 ? -1.966 6.156 1.399 1.00 89.69 89 LEU A O 1
ATOM 665 N N . ILE A 1 90 ? -2.048 7.759 2.956 1.00 88.75 90 ILE A N 1
ATOM 666 C CA . ILE A 1 90 ? -2.060 8.871 1.986 1.00 88.75 90 ILE A CA 1
ATOM 667 C C . ILE A 1 90 ? -0.770 8.890 1.154 1.00 88.75 90 ILE A C 1
ATOM 669 O O . ILE A 1 90 ? -0.804 9.106 -0.062 1.00 88.75 90 ILE A O 1
ATOM 673 N N . PHE A 1 91 ? 0.376 8.646 1.791 1.00 88.19 91 PHE A N 1
ATOM 674 C CA . PHE A 1 91 ? 1.659 8.588 1.100 1.00 88.19 91 PHE A CA 1
ATOM 675 C C . PHE A 1 91 ? 1.708 7.441 0.081 1.00 88.19 91 PHE A C 1
ATOM 677 O O . PHE A 1 91 ? 2.109 7.659 -1.061 1.00 88.19 91 PHE A O 1
ATOM 684 N N . THR A 1 92 ? 1.241 6.239 0.433 1.00 85.75 92 THR A N 1
ATOM 685 C CA . THR A 1 92 ? 1.217 5.107 -0.508 1.00 85.75 92 THR A CA 1
ATOM 686 C C . THR A 1 92 ? 0.249 5.317 -1.666 1.00 85.75 92 THR A C 1
ATOM 688 O O . THR A 1 92 ? 0.541 4.879 -2.776 1.00 85.75 92 THR A O 1
ATOM 691 N N . LEU A 1 93 ? -0.858 6.030 -1.441 1.00 86.94 93 LEU A N 1
ATOM 692 C CA . LEU A 1 93 ? -1.831 6.344 -2.489 1.00 86.94 93 LEU A CA 1
ATOM 693 C C . LEU A 1 93 ? -1.308 7.390 -3.489 1.00 86.94 93 LEU A C 1
ATOM 695 O O . LEU A 1 93 ? -1.643 7.361 -4.671 1.00 86.94 93 LEU A O 1
ATOM 699 N N . THR A 1 94 ? -0.473 8.319 -3.017 1.00 84.50 94 THR A N 1
ATOM 700 C CA . THR A 1 94 ? 0.106 9.398 -3.836 1.00 84.50 94 THR A CA 1
ATOM 701 C C . THR A 1 94 ? 1.433 9.006 -4.489 1.00 84.50 94 THR A C 1
ATOM 703 O O . THR A 1 94 ? 1.777 9.538 -5.545 1.00 84.50 94 THR A O 1
ATOM 706 N N . ALA A 1 95 ? 2.150 8.025 -3.938 1.00 85.00 95 ALA A N 1
ATOM 707 C CA . ALA A 1 95 ? 3.399 7.494 -4.482 1.00 85.00 95 ALA A CA 1
ATOM 708 C C . ALA A 1 95 ? 3.363 7.125 -5.987 1.00 85.00 95 ALA A C 1
ATOM 710 O O . ALA A 1 95 ? 4.265 7.571 -6.703 1.00 85.00 95 ALA A O 1
ATOM 711 N N . PRO A 1 96 ? 2.359 6.399 -6.530 1.00 79.88 96 PRO A N 1
ATOM 712 C CA . PRO A 1 96 ? 2.332 6.051 -7.955 1.00 79.88 96 PRO A CA 1
ATOM 713 C C . PRO A 1 96 ? 2.215 7.262 -8.895 1.00 79.88 96 PRO A C 1
ATOM 715 O O . PRO A 1 96 ? 2.589 7.154 -10.059 1.00 79.88 96 PRO A O 1
ATOM 718 N N . LEU A 1 97 ? 1.738 8.417 -8.421 1.00 80.31 97 LEU A N 1
ATOM 719 C CA . LEU A 1 97 ? 1.616 9.627 -9.245 1.00 80.31 97 LEU A CA 1
ATOM 720 C C . LEU A 1 97 ? 2.933 10.409 -9.347 1.00 80.31 97 LEU A C 1
ATOM 722 O O . LEU A 1 97 ? 3.174 11.068 -10.355 1.00 80.31 97 LEU A O 1
ATOM 726 N N . TYR A 1 98 ? 3.795 10.325 -8.329 1.00 77.62 98 TYR A N 1
ATOM 727 C CA . TYR A 1 98 ? 5.008 11.145 -8.240 1.00 77.62 98 TYR A CA 1
ATOM 728 C C . TYR A 1 98 ? 6.300 10.373 -8.534 1.00 77.62 98 TYR A C 1
ATOM 730 O O . TYR A 1 98 ? 7.230 10.941 -9.107 1.00 77.62 98 TYR A O 1
ATOM 738 N N . ILE A 1 99 ? 6.376 9.079 -8.198 1.00 80.25 99 ILE A N 1
ATOM 739 C CA . ILE A 1 99 ? 7.643 8.326 -8.250 1.00 80.25 99 ILE A CA 1
ATOM 740 C C . ILE A 1 99 ? 8.144 8.104 -9.684 1.00 80.25 99 ILE A C 1
ATOM 742 O O . ILE A 1 99 ? 9.345 8.095 -9.938 1.00 80.25 99 ILE A O 1
ATOM 746 N N . TRP A 1 100 ? 7.222 7.988 -10.640 1.00 79.56 100 TRP A N 1
ATOM 747 C CA . TRP A 1 100 ? 7.544 7.740 -12.046 1.00 79.56 100 TRP A CA 1
ATOM 748 C C . TRP A 1 100 ? 7.849 9.005 -12.844 1.00 79.56 100 TRP A C 1
ATOM 750 O O . TRP A 1 100 ? 8.340 8.891 -13.961 1.00 79.56 100 TRP A O 1
ATOM 760 N N . SER A 1 101 ? 7.573 10.187 -12.286 1.00 70.00 101 SER A N 1
ATOM 761 C CA . SER A 1 101 ? 7.859 11.471 -12.936 1.00 70.00 101 SER A CA 1
ATOM 762 C C . SER A 1 101 ? 9.304 11.941 -12.720 1.00 70.00 101 SER A C 1
ATOM 764 O O . SER A 1 101 ? 9.737 12.884 -13.375 1.00 70.00 101 SER A O 1
ATOM 766 N N . ILE A 1 102 ? 10.026 11.313 -11.785 1.00 69.12 102 ILE A N 1
ATOM 767 C CA . ILE A 1 102 ? 11.425 11.615 -11.436 1.00 69.12 102 ILE A CA 1
ATOM 768 C C . ILE A 1 102 ? 12.415 10.739 -12.228 1.00 69.12 102 ILE A C 1
ATOM 770 O O . ILE A 1 102 ? 13.577 11.114 -12.375 1.00 69.12 102 ILE A O 1
ATOM 774 N N . VAL A 1 103 ? 11.970 9.580 -12.730 1.00 60.88 103 VAL A N 1
ATOM 775 C CA . VAL A 1 103 ? 12.792 8.566 -13.423 1.00 60.88 103 VAL A CA 1
ATOM 776 C C . VAL A 1 103 ? 12.568 8.562 -14.929 1.00 60.88 103 VAL A C 1
ATOM 778 O O . VAL A 1 103 ? 11.477 8.966 -15.381 1.00 60.88 103 VAL A O 1
#

pLDDT: mean 75.38, std 15.4, range [39.38, 92.69]

Organism: NCBI:txid1160721

Secondary structure (DSSP, 8-state):
--SHHHHHHHHHTS----------HHHHHHHHHHHHHHHHHHHIIIIIHHHHHHHHHHHHHHHHHHHHHHHHHHS----HHHHHHHHHHHHHHHHHHHGGG--

Mean predicted aligned error: 14.34 Å

Nearest PDB structures (foldseek):
  3ze3-assembly1_F  TM=8.134E-01  e=1.222E+00  Escherichia coli K-12
  5d56-assembly2_F  TM=8.047E-01  e=1.795E+00  Escherichia coli K-12
  6xfl-assembly1_A  TM=2.922E-01  e=7.840E+00  Salmonella enterica subsp. enterica serovar Typhimurium str. LT2

Foldseek 3Di:
DPVVVVVVVVVVPPPPDPDDDPDPPVVVVVVVVVVVVVVVLCCCVPPVLVVVLVVLVVVLVVLVVVQVVCCVPPVDGPCPVNVVSVVVNVCSVCCSVPVVVVD

InterPro domains:
  IPR024330 Protein of unknown function DUF3852 [PF12963] (6-103)

Sequence (103 aa):
MAAAFAGAFCFAAMPTTTAYASGDVAGAVTSTWNTARSQIVSVVNNVVFPCLDVILAVLLFVKIGAMYMDYRKHGQIEWTPVAIIFACLIFTLTAPLYIWSIV

=== Feature glossary ===
The record interleaves many kinds of information about one protein. Here is each kind framed as the question it answers.

Q: What are the backbone torsion angles?
A: φ (phi) and ψ (psi) are the two rotatable backbone dihedrals per residue: φ is the C(i-1)–N–Cα–C torsion, ψ is the N–Cα–C–N(i+1) torsion, both in degrees on (−180°, 180°]. α-helical residues cluster near (−60°, −45°); β-strand residues near (−120°, +130°). A Ramachandran plot is simply a scatter of (φ, ψ) for every residue.

Q: What is the amino-acid chain?
A: This is the polypeptide sequence — one letter per residue, N-terminus first. Length ranges from a few dozen residues for small domains to over a thousand for large multi-domain proteins.

Q: How mobile is each atom in the crystal?
A: For experimental (PDB) structures, the B-factor (temperature factor) quantifies the positional spread of each atom in the crystal — a combination of thermal vibration and static disorder — in units of Å². High B-factors mark flexible loops or poorly resolved regions; low B-factors mark the rigid, well-ordered core.

Q: Are the domains correctly placed relative to each other?
A: Predicted Aligned Error (PAE) is an AlphaFold confidence matrix: entry (i, j) is the expected error in the position of residue j, in ångströms, when the prediction is superimposed on the true structure at residue i. Low PAE within a block of residues means that block is internally rigid and well-predicted; high PAE between two blocks means their relative placement is uncertain even if each block individually is confident.

Q: How confident is the AlphaFold model at each residue?
A: pLDDT is the predicted lDDT-Cα score: AlphaFold's confidence that the local environment of each residue (all inter-atomic distances within 15 Å) is correctly placed. It is a per-residue number between 0 and 100, with higher meaning more reliable.

Q: What family and function is it annotated with?
A: Functional annotations link the protein to curated databases. InterPro entries identify conserved domains and families by matching the sequence against member-database signatures (Pfam, PROSITE, CDD, …). Gene Ontology (GO) terms describe molecular function, biological process, and cellular component in a controlled vocabulary. CATH places the structure in a hierarchical fold classification (Class/Architecture/Topology/Homologous-superfamily). The organism is the source species.

Q: How big and how compact is the whole molecule?
A: Three whole-structure scalars: the radius of gyration (RMS distance of Cα from centroid, in Å), the count of Cα–Cα contacts (pairs closer than 8 Å and separated by more than four residues in sequence — i.e. tertiary, not local, contacts), and the bounding-box dimensions. Together they distinguish compact globular folds from extended fibres or disordered chains.

Q: What known structures does this most resemble?
A: The Foldseek neighbor list gives the closest experimentally determined structures in the PDB, ranked by structural alignment. TM-score near 1 means near-identical fold; near 0.3 means only rough topology match. This is how one finds what a novel AlphaFold prediction most resembles in the solved-structure universe.

Q: Which residues are buried vs exposed?
A: SASA measures how much of the protein is reachable by solvent. It is computed by rolling a water-sized probe over the atomic surface and summing the exposed area (Å²). Per-residue SASA distinguishes core (buried, low SASA) from surface (exposed, high SASA) residues; total SASA is a whole-molecule size measure.

Q: Which residues are in helices, strands, or loops?
A: Eight-state secondary structure (DSSP): H is the canonical α-helix, G the tighter 3₁₀-helix, I the wider π-helix; E/B are β-structure, T and S are turns and bends, and '-' is everything else. DSSP derives these from the pattern of main-chain N–H···O=C hydrogen bonds, not from the sequence.

Q: Where is each backbone atom in 3D?
A: Structure coordinates are given as an mmCIF _atom_site loop: one row per atom with element, residue name, chain id, sequence number, and x/y/z position in Å. Only the fo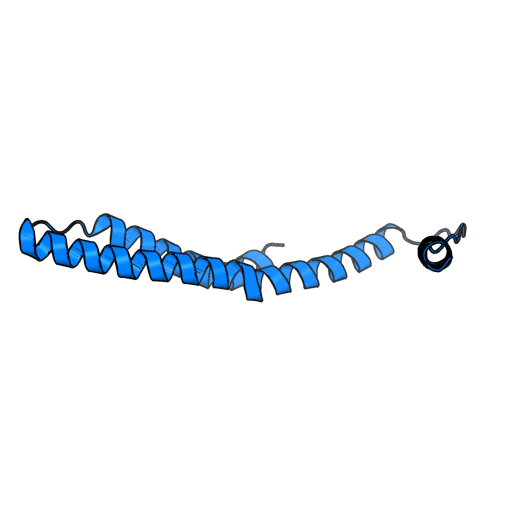ur main-chain atoms per residue are included here; side chains are omitted to keep the record compact.

Q: What if only a Cα trac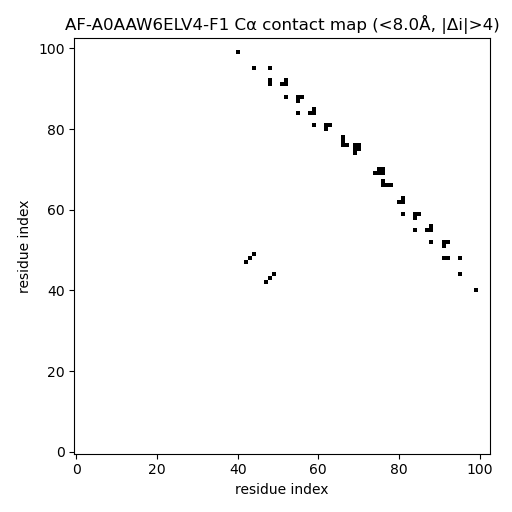e is available?
A: Three-state secondary structure (P-SEA) collapses the eight DSSP classes into helix (a), strand (b), and coil (c). P-SEA assigns these from Cα geometry alone — distances and angles — without requiring backbo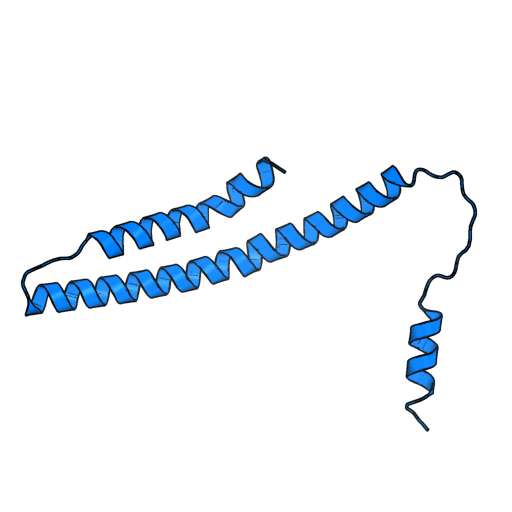ne oxygens, so it works on any Cα trace.

Q: What do the rendered images show?
A: The six renders are orthographic views along the three Cartesian axes in both directions. Representation (cartoon, sticks, or surface) and color scheme (sequence-rainbow or by-chain) vary across proteins so the training set covers all the common visualization conventions.

Q: What does the local fold look like, residue by residue?
A: Foldseek's 3Di representation compresses backbone geometry into a per-residue letter drawn from a learned twenty-state alphabet. It captures the tertiary interaction pattern around each residue — which residues are packed against it in space, regardless of where they are in sequence.

Q: What do the diagnostic plots show?
A: The contact map is a binary N×N matrix image: pixel (i, j) is dark where Cα_i and Cα_j are within 8 Å and |i−j|>4. Because the |i−j|>4 filter removes local helical contacts, off-diagonal stripes parallel to the main diagonal indicate parallel β-sheets; stripes perpendicular to it indicate antiparallel β-sheets. The Ramachandran plot scatters every residue's (φ, ψ) pair against the sterically allowed regions. The PAE heatmap renders the predicted-aligned-error matrix.